Protein AF-A0A4U9CYV0-F1 (afdb_monomer_lite)

Structure (mmCIF, N/CA/C/O backbone):
data_AF-A0A4U9CYV0-F1
#
_entry.id   AF-A0A4U9CYV0-F1
#
loop_
_atom_site.group_PDB
_atom_site.id
_atom_site.type_symbol
_atom_site.label_atom_id
_atom_site.label_alt_id
_atom_site.label_comp_id
_atom_site.label_asym_id
_atom_site.label_entity_id
_atom_site.label_seq_id
_atom_site.pdbx_PDB_ins_code
_atom_site.Cartn_x
_atom_site.Cartn_y
_atom_site.Cartn_z
_atom_site.occupancy
_atom_site.B_iso_or_equiv
_atom_site.auth_seq_id
_atom_site.auth_comp_id
_atom_site.auth_asym_id
_atom_site.auth_atom_id
_atom_site.pdbx_PDB_model_num
ATOM 1 N N . MET A 1 1 ? 8.014 13.567 11.553 1.00 45.59 1 MET A N 1
ATOM 2 C CA . MET A 1 1 ? 6.866 14.375 11.084 1.00 45.59 1 MET A CA 1
ATOM 3 C C . MET A 1 1 ? 5.605 13.637 11.509 1.00 45.59 1 MET A C 1
ATOM 5 O O . MET A 1 1 ? 5.647 12.417 11.526 1.00 45.59 1 MET A O 1
ATOM 9 N N . SER A 1 2 ? 4.546 14.307 11.972 1.00 64.19 2 SER A N 1
ATOM 10 C CA . SER A 1 2 ? 3.292 13.602 12.288 1.00 64.19 2 SER A CA 1
ATOM 11 C C . SER A 1 2 ? 2.520 13.363 10.999 1.00 64.19 2 SER A C 1
ATOM 13 O O . SER A 1 2 ? 2.048 14.327 10.397 1.00 64.19 2 SER A O 1
ATOM 15 N N . GLU A 1 3 ? 2.403 12.108 10.597 1.00 81.81 3 GLU A N 1
ATOM 16 C CA . GLU A 1 3 ? 1.589 11.698 9.460 1.00 81.81 3 GLU A CA 1
ATOM 17 C C . GLU A 1 3 ? 0.106 12.012 9.718 1.00 81.81 3 GLU A C 1
ATOM 19 O O . GLU A 1 3 ? -0.391 11.886 10.849 1.00 81.81 3 GLU A O 1
ATOM 24 N N . THR A 1 4 ? -0.584 12.512 8.691 1.00 88.69 4 THR A N 1
ATOM 25 C CA . THR A 1 4 ? -1.982 12.952 8.779 1.00 88.69 4 THR A CA 1
ATOM 26 C C . THR A 1 4 ? -2.804 12.361 7.652 1.00 88.69 4 THR A C 1
ATOM 28 O O . THR A 1 4 ? -2.413 12.472 6.496 1.00 88.69 4 THR A O 1
ATOM 31 N N . PHE A 1 5 ? -3.987 11.860 7.988 1.00 89.38 5 PHE A N 1
ATOM 32 C CA . PHE A 1 5 ? -4.912 11.203 7.073 1.00 89.38 5 PHE A CA 1
ATOM 33 C C . PHE A 1 5 ? -6.190 12.018 6.906 1.00 89.38 5 PHE A C 1
ATOM 35 O O . PHE A 1 5 ? -6.575 12.786 7.791 1.00 89.38 5 PHE A O 1
ATOM 42 N N . MET A 1 6 ? -6.868 11.851 5.774 1.00 87.88 6 MET A N 1
ATOM 43 C CA . MET A 1 6 ? -8.156 12.487 5.514 1.00 87.88 6 MET A CA 1
ATOM 44 C C . MET A 1 6 ? -9.298 11.551 5.914 1.00 87.88 6 MET A C 1
ATOM 46 O O . MET A 1 6 ? -9.446 10.476 5.350 1.00 87.88 6 MET A O 1
ATOM 50 N N . ILE A 1 7 ? -10.136 11.981 6.857 1.00 88.25 7 ILE A N 1
ATOM 51 C CA . ILE A 1 7 ? -11.351 11.269 7.273 1.00 88.25 7 ILE A CA 1
ATOM 52 C C . ILE A 1 7 ? -12.521 12.238 7.153 1.00 88.25 7 ILE A C 1
ATOM 54 O O . ILE A 1 7 ? -12.532 13.272 7.823 1.00 88.25 7 ILE A O 1
ATOM 58 N N . ASN A 1 8 ? -13.521 11.933 6.321 1.00 84.88 8 ASN A N 1
ATOM 59 C CA . ASN A 1 8 ? -14.695 12.797 6.125 1.00 84.88 8 ASN A CA 1
ATOM 60 C C . ASN A 1 8 ? -14.324 14.271 5.832 1.00 84.88 8 ASN A C 1
ATOM 62 O O . ASN A 1 8 ? -14.893 15.190 6.426 1.00 84.88 8 ASN A O 1
ATOM 66 N N . HIS A 1 9 ? -13.347 14.502 4.945 1.00 84.69 9 HIS A N 1
ATOM 67 C CA . HIS A 1 9 ? -12.801 15.828 4.592 1.00 84.69 9 HIS A CA 1
ATOM 68 C C . HIS A 1 9 ? -12.082 16.575 5.733 1.00 84.69 9 HIS A C 1
ATOM 70 O O . HIS A 1 9 ? -11.860 17.784 5.647 1.00 84.69 9 HIS A O 1
ATOM 76 N N . LYS A 1 10 ? -11.706 15.881 6.813 1.00 87.88 10 LYS A N 1
ATOM 77 C CA . LYS A 1 10 ? -10.935 16.444 7.928 1.00 87.88 10 LYS A CA 1
ATOM 78 C C . LYS A 1 10 ? -9.580 15.760 8.035 1.00 87.88 10 LYS A C 1
ATOM 80 O O . LYS A 1 10 ? -9.500 14.538 7.983 1.00 87.88 10 LYS A O 1
ATOM 85 N N . LYS A 1 11 ? -8.529 16.555 8.249 1.00 90.62 11 LYS A N 1
ATOM 86 C CA . LYS A 1 11 ? -7.190 16.042 8.555 1.00 90.62 11 LYS A CA 1
ATOM 87 C C . LYS A 1 11 ? -7.154 15.520 9.987 1.00 90.62 11 LYS A C 1
ATOM 89 O O . LYS A 1 11 ? -7.453 16.260 10.923 1.00 90.62 11 LYS A O 1
ATOM 94 N N . VAL A 1 12 ? -6.762 14.265 10.145 1.00 89.56 12 VAL A N 1
ATOM 95 C CA . VAL A 1 12 ? -6.634 13.575 11.426 1.00 89.56 12 VAL A CA 1
ATOM 96 C C . VAL A 1 12 ? -5.205 13.043 11.546 1.00 89.56 12 VAL A C 1
ATOM 98 O O . VAL A 1 12 ? -4.744 12.349 10.646 1.00 89.56 12 VAL A O 1
ATOM 101 N N . PRO A 1 13 ? -4.469 13.358 12.623 1.00 91.75 13 PRO A N 1
ATOM 102 C CA . PRO A 1 13 ? -3.135 12.803 12.830 1.00 91.75 13 PRO A CA 1
ATOM 103 C C . PRO A 1 13 ? -3.209 11.312 13.184 1.00 91.75 13 PRO A C 1
ATOM 105 O O . PRO A 1 13 ? -4.143 10.896 13.874 1.00 91.75 13 PRO A O 1
ATOM 108 N N . LEU A 1 14 ? -2.185 10.535 12.809 1.00 90.00 14 LEU A N 1
ATOM 109 C CA . LEU A 1 14 ? -2.087 9.090 13.089 1.00 90.00 14 LEU A CA 1
ATOM 110 C C . LEU A 1 14 ? -2.413 8.741 14.553 1.00 90.00 14 LEU A C 1
ATOM 112 O O . LEU A 1 14 ? -3.217 7.863 14.846 1.00 90.00 14 LEU A O 1
ATOM 116 N N . LYS A 1 15 ? -1.876 9.522 15.498 1.00 89.62 15 LYS A N 1
ATOM 117 C CA . LYS A 1 15 ? -2.083 9.332 16.947 1.00 89.62 15 LYS A CA 1
ATOM 118 C C . LYS A 1 15 ? -3.543 9.442 17.398 1.00 89.62 15 LYS A C 1
ATOM 120 O O . LYS A 1 15 ? -3.906 8.922 18.453 1.00 89.62 15 LYS A O 1
ATOM 125 N N . SER A 1 16 ? -4.369 10.159 16.640 1.00 91.69 16 SER A N 1
ATOM 126 C CA . SER A 1 16 ? -5.795 10.336 16.922 1.00 91.69 16 SER A CA 1
ATOM 127 C C . SER A 1 16 ? -6.672 9.327 16.183 1.00 91.69 16 SER A C 1
ATOM 129 O O . SER A 1 16 ? -7.882 9.302 16.416 1.00 91.69 16 SER A O 1
ATOM 131 N N . LEU A 1 17 ? -6.091 8.481 15.326 1.00 89.94 17 LEU A N 1
ATOM 132 C CA . LEU A 1 17 ? -6.822 7.477 14.560 1.00 89.94 17 LEU A CA 1
ATOM 133 C C . LEU A 1 17 ? -7.555 6.490 15.481 1.00 89.94 17 LEU A C 1
ATOM 135 O O . LEU A 1 17 ? -8.722 6.194 15.231 1.00 89.94 17 LEU A O 1
ATOM 139 N N . GLN A 1 18 ? -6.951 6.125 16.620 1.00 91.12 18 GLN A N 1
ATOM 140 C CA . GLN A 1 18 ? -7.551 5.264 17.653 1.00 91.12 18 GLN A CA 1
ATOM 141 C C . GLN A 1 18 ? -8.935 5.719 18.154 1.00 91.12 18 GLN A C 1
ATOM 143 O O . GLN A 1 18 ? -9.726 4.895 18.608 1.00 91.12 18 GLN A O 1
ATOM 148 N N . TYR A 1 19 ? -9.240 7.022 18.083 1.00 91.94 19 TYR A N 1
ATOM 149 C CA . TYR A 1 19 ? -10.506 7.595 18.557 1.00 91.94 19 TYR A CA 1
ATOM 150 C C . TYR A 1 19 ? -11.593 7.657 17.473 1.00 91.94 19 TYR A C 1
ATOM 152 O O . TYR A 1 19 ? -12.698 8.132 17.736 1.00 91.94 19 TYR A O 1
ATOM 160 N N . ASN A 1 20 ? -11.295 7.211 16.251 1.00 92.94 20 ASN A N 1
ATOM 161 C CA . ASN A 1 20 ? -12.258 7.159 15.153 1.00 92.94 20 ASN A CA 1
ATOM 162 C C . ASN A 1 20 ? -13.037 5.839 15.146 1.00 92.94 20 ASN A C 1
ATOM 164 O O . ASN A 1 20 ? -12.671 4.874 15.817 1.00 92.94 20 ASN A O 1
ATOM 168 N N . SER A 1 21 ? -14.121 5.782 14.368 1.00 95.12 21 SER A N 1
ATOM 169 C CA . SER A 1 21 ? -14.866 4.537 14.162 1.00 95.12 21 SER A CA 1
ATOM 170 C C . SER A 1 21 ? -13.982 3.477 13.499 1.00 95.12 21 SER A C 1
ATOM 172 O O . SER A 1 21 ? -13.093 3.806 12.716 1.00 95.12 21 SER A O 1
ATOM 174 N N . LYS A 1 22 ? -14.264 2.196 13.765 1.00 95.69 22 LYS A N 1
ATOM 175 C CA . LYS A 1 22 ? -13.581 1.070 13.109 1.00 95.69 22 LYS A CA 1
ATOM 176 C C . LYS A 1 22 ? -13.578 1.219 11.582 1.00 95.69 22 LYS A C 1
ATOM 178 O O . LYS A 1 22 ? -12.534 1.067 10.968 1.00 95.69 22 LYS A O 1
ATOM 183 N N . ALA A 1 23 ? -14.725 1.573 10.998 1.00 95.50 23 ALA A N 1
ATOM 184 C CA . ALA A 1 23 ? -14.861 1.772 9.556 1.00 95.50 23 ALA A CA 1
ATOM 185 C C . ALA A 1 23 ? -13.882 2.829 9.021 1.00 95.50 23 ALA A C 1
ATOM 187 O O . ALA A 1 23 ? -13.165 2.557 8.068 1.00 95.50 23 ALA A O 1
ATOM 188 N N . ASN A 1 24 ? -13.774 3.983 9.690 1.00 94.88 24 ASN A N 1
ATOM 189 C CA . ASN A 1 24 ? -12.829 5.024 9.284 1.00 94.88 24 ASN A CA 1
ATOM 190 C C . ASN A 1 24 ? -11.370 4.565 9.440 1.00 94.88 24 ASN A C 1
ATOM 192 O O . ASN A 1 24 ? -10.527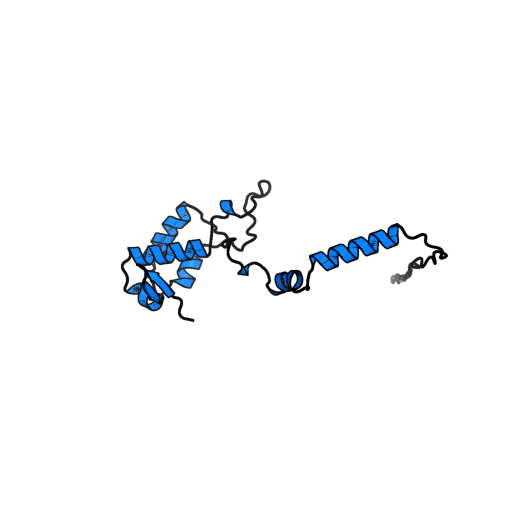 4.947 8.641 1.00 94.88 24 ASN A O 1
ATOM 196 N N . GLN A 1 25 ? -11.055 3.779 10.477 1.00 95.31 25 GLN A N 1
ATOM 197 C CA . GLN A 1 25 ? -9.700 3.247 10.670 1.00 95.31 25 GLN A CA 1
ATOM 198 C C . GLN A 1 25 ? -9.325 2.279 9.539 1.00 95.31 25 GLN A C 1
ATOM 200 O O . GLN A 1 25 ? -8.252 2.417 8.962 1.00 95.31 25 GLN A O 1
ATOM 205 N N . LEU A 1 26 ? -10.224 1.353 9.188 1.00 96.75 26 LEU A N 1
ATOM 206 C CA . LEU A 1 26 ? -10.028 0.412 8.080 1.00 96.75 26 LEU A CA 1
ATOM 207 C C . LEU A 1 26 ? -9.889 1.130 6.735 1.00 96.75 26 LEU A C 1
ATOM 209 O O . LEU A 1 26 ? -8.988 0.812 5.968 1.00 96.75 26 LEU A O 1
ATOM 213 N N . GLU A 1 27 ? -10.750 2.112 6.462 1.00 95.69 27 GLU A N 1
ATOM 214 C CA . GLU A 1 27 ? -10.704 2.897 5.226 1.00 95.69 27 GLU A CA 1
ATOM 215 C C . GLU A 1 27 ? -9.387 3.671 5.096 1.00 95.69 27 GLU A C 1
ATOM 217 O O . GLU A 1 27 ? -8.762 3.649 4.041 1.00 95.69 27 GLU A O 1
ATOM 222 N N . VAL A 1 28 ? -8.923 4.302 6.179 1.00 95.50 28 VAL A N 1
ATOM 223 C CA . VAL A 1 28 ? -7.641 5.020 6.190 1.00 95.50 28 VAL A CA 1
ATOM 224 C C . VAL A 1 28 ? -6.472 4.084 5.911 1.00 95.50 28 VAL A C 1
ATOM 226 O O . VAL A 1 28 ? -5.658 4.392 5.045 1.00 95.50 28 VAL A O 1
ATOM 229 N N . MET A 1 29 ? -6.394 2.954 6.619 1.00 96.62 29 MET A N 1
ATOM 230 C CA . MET A 1 29 ? -5.316 1.982 6.422 1.00 96.62 29 MET A CA 1
ATOM 231 C C . MET A 1 29 ? -5.326 1.419 4.998 1.00 96.62 29 MET A C 1
ATOM 233 O O . MET A 1 29 ? -4.275 1.311 4.377 1.00 96.62 29 MET A O 1
ATOM 237 N N . ARG A 1 30 ? -6.512 1.122 4.452 1.00 96.94 30 ARG A N 1
ATOM 238 C CA . ARG A 1 30 ? -6.667 0.615 3.084 1.00 96.94 30 ARG A CA 1
ATOM 239 C C . ARG A 1 30 ? -6.232 1.632 2.036 1.00 96.94 30 ARG A C 1
ATOM 241 O O . ARG A 1 30 ? -5.493 1.282 1.124 1.00 96.94 30 ARG A O 1
ATOM 248 N N . ASN A 1 31 ? -6.695 2.874 2.157 1.00 95.25 31 ASN A N 1
ATOM 249 C CA . ASN A 1 31 ? -6.352 3.926 1.203 1.00 95.25 31 ASN A CA 1
ATOM 250 C C . ASN A 1 31 ? -4.849 4.195 1.221 1.00 95.25 31 ASN A C 1
ATOM 252 O O . ASN A 1 31 ? -4.232 4.230 0.165 1.00 95.25 31 ASN A O 1
ATOM 256 N N . TRP A 1 32 ? -4.260 4.292 2.416 1.00 95.44 32 TRP A N 1
ATOM 257 C CA . TRP A 1 32 ? -2.813 4.410 2.557 1.00 95.44 32 TRP A CA 1
ATOM 258 C C . TRP A 1 32 ? -2.093 3.225 1.904 1.00 95.44 32 TRP A C 1
ATOM 260 O O . TRP A 1 32 ? -1.151 3.435 1.150 1.00 95.44 32 TRP A O 1
ATOM 270 N N . PHE A 1 33 ? -2.561 1.992 2.118 1.00 96.31 33 PHE A N 1
ATOM 271 C CA . PHE A 1 33 ? -1.925 0.812 1.536 1.00 96.31 33 PHE A CA 1
ATOM 272 C C . PHE A 1 33 ? -1.933 0.861 0.003 1.00 96.31 33 PHE A C 1
ATOM 274 O O . PHE A 1 33 ? -0.885 0.697 -0.607 1.00 96.31 33 PHE A O 1
ATOM 281 N N . TYR A 1 34 ? -3.064 1.181 -0.632 1.00 95.19 34 TYR A N 1
ATOM 282 C CA . TYR A 1 34 ? -3.131 1.286 -2.097 1.00 95.19 34 TYR A CA 1
ATOM 283 C C . TYR A 1 34 ? -2.407 2.510 -2.679 1.00 95.19 34 TYR A C 1
ATOM 285 O O . TYR A 1 34 ? -2.041 2.510 -3.854 1.00 95.19 34 TYR A O 1
ATOM 293 N N . GLU A 1 35 ? -2.177 3.560 -1.888 1.00 93.62 35 GLU A N 1
ATOM 294 C CA . GLU A 1 35 ? -1.303 4.670 -2.289 1.00 93.62 35 GLU A CA 1
ATOM 295 C C . GLU A 1 35 ? 0.171 4.235 -2.369 1.00 93.62 35 GLU A C 1
ATOM 297 O O . GLU A 1 35 ? 0.914 4.763 -3.195 1.00 93.62 35 GLU A O 1
ATOM 302 N N . HIS A 1 36 ? 0.586 3.256 -1.557 1.00 93.81 36 HIS A N 1
ATOM 303 C CA . HIS A 1 36 ? 1.985 2.821 -1.441 1.00 93.81 36 HIS A CA 1
ATOM 304 C C . HIS A 1 36 ? 2.291 1.511 -2.167 1.00 93.81 36 HIS A C 1
ATOM 306 O O . HIS A 1 36 ? 3.423 1.323 -2.614 1.00 93.81 36 HIS A O 1
ATOM 312 N N . TYR A 1 37 ? 1.300 0.638 -2.338 1.00 95.62 37 TYR A N 1
ATOM 313 C CA . TYR A 1 37 ? 1.454 -0.691 -2.921 1.00 95.62 37 TYR A CA 1
ATOM 314 C C . TYR A 1 37 ? 0.365 -0.981 -3.954 1.00 95.62 37 TYR A C 1
ATOM 316 O O . TYR A 1 37 ? -0.750 -0.462 -3.888 1.00 95.62 37 TYR A O 1
ATOM 324 N N . GLU A 1 38 ? 0.677 -1.851 -4.907 1.00 96.00 38 GLU A N 1
ATOM 325 C CA . GLU A 1 38 ? -0.270 -2.353 -5.897 1.00 96.00 38 GLU A CA 1
ATOM 326 C C . GLU A 1 38 ? -0.048 -3.842 -6.184 1.00 96.00 38 GLU A C 1
ATOM 328 O O . GLU A 1 38 ? 1.018 -4.400 -5.906 1.00 96.00 38 GLU A O 1
ATOM 333 N N . ASP A 1 39 ? -1.074 -4.502 -6.726 1.00 95.94 39 ASP A N 1
ATOM 334 C CA . ASP A 1 39 ? -0.944 -5.889 -7.174 1.00 95.94 39 ASP A CA 1
ATOM 335 C C . ASP A 1 39 ? 0.107 -5.952 -8.301 1.00 95.94 39 ASP A C 1
ATOM 337 O O . ASP A 1 39 ? -0.030 -5.222 -9.296 1.00 95.94 39 ASP A O 1
ATOM 341 N N . PRO A 1 40 ? 1.144 -6.807 -8.186 1.00 95.25 40 PRO A N 1
ATOM 342 C CA . PRO A 1 40 ? 2.186 -6.928 -9.198 1.00 95.25 40 PRO A CA 1
ATOM 343 C C . PRO A 1 40 ? 1.641 -7.253 -10.596 1.00 95.25 40 PRO A C 1
ATOM 345 O O . PRO A 1 40 ? 2.289 -6.907 -11.580 1.00 95.25 40 PRO A O 1
ATOM 348 N N . VAL A 1 41 ? 0.445 -7.837 -10.735 1.00 94.44 41 VAL A N 1
ATOM 349 C CA . VAL A 1 41 ? -0.179 -8.065 -12.051 1.00 94.44 41 VAL A CA 1
ATOM 350 C C . VAL A 1 41 ? -0.401 -6.774 -12.849 1.00 94.44 41 VAL A C 1
ATOM 352 O O . VAL A 1 41 ? -0.431 -6.814 -14.080 1.00 94.44 41 VAL A O 1
ATOM 355 N N . ASN A 1 42 ? -0.551 -5.631 -12.173 1.00 92.88 42 ASN A N 1
ATOM 356 C CA . ASN A 1 42 ? -0.874 -4.358 -12.815 1.00 92.88 42 ASN A CA 1
ATOM 357 C C . ASN A 1 42 ? 0.348 -3.677 -13.437 1.00 92.88 42 ASN A C 1
ATOM 359 O O . ASN A 1 42 ? 0.211 -3.001 -14.458 1.00 92.88 42 ASN A O 1
ATOM 363 N N . ALA A 1 43 ? 1.528 -3.851 -12.837 1.00 91.00 43 ALA A N 1
ATOM 364 C CA . ALA A 1 43 ? 2.710 -3.062 -13.183 1.00 91.00 43 ALA A CA 1
ATOM 365 C C . ALA A 1 43 ? 4.002 -3.886 -13.334 1.00 91.00 43 ALA A C 1
ATOM 367 O O . ALA A 1 43 ? 4.944 -3.438 -13.990 1.00 91.00 43 ALA A O 1
ATOM 368 N N . CYS A 1 44 ? 4.072 -5.101 -12.782 1.00 91.88 44 CYS A N 1
ATOM 369 C CA . CYS A 1 44 ? 5.273 -5.930 -12.829 1.00 91.88 44 CYS A CA 1
ATOM 370 C C . CYS A 1 44 ? 5.271 -6.901 -14.024 1.00 91.88 44 CYS A C 1
ATOM 372 O O . CYS A 1 44 ? 4.291 -7.610 -14.267 1.00 91.88 44 CYS A O 1
ATOM 374 N N . PRO A 1 45 ? 6.394 -7.031 -14.756 1.00 92.75 45 PRO A N 1
ATOM 375 C CA . PRO A 1 45 ? 6.544 -8.062 -15.779 1.00 92.75 45 PRO A CA 1
ATOM 376 C C . PRO A 1 45 ? 6.481 -9.476 -15.184 1.00 92.75 45 PRO A C 1
ATOM 378 O O . PRO A 1 45 ? 7.163 -9.767 -14.201 1.00 92.75 45 PRO A O 1
ATOM 381 N N . TYR A 1 46 ? 5.728 -10.378 -15.820 1.00 93.06 46 TYR A N 1
ATOM 382 C CA . TYR A 1 46 ? 5.654 -11.789 -15.429 1.00 93.06 46 TYR A CA 1
ATOM 383 C C . TYR A 1 46 ? 6.610 -12.662 -16.256 1.00 93.06 46 TYR A C 1
ATOM 385 O O . TYR A 1 46 ? 6.568 -12.659 -17.490 1.00 93.06 46 TYR A O 1
ATOM 393 N N . ASN A 1 47 ? 7.448 -13.458 -15.588 1.00 91.25 47 ASN A N 1
ATOM 394 C CA . ASN A 1 47 ? 8.333 -14.430 -16.227 1.00 91.25 47 ASN A CA 1
ATOM 395 C C . ASN A 1 47 ? 7.698 -15.826 -16.196 1.00 91.25 47 ASN A C 1
ATOM 397 O O . ASN A 1 47 ? 7.727 -16.520 -15.183 1.00 91.25 47 ASN A O 1
ATOM 401 N N . SER A 1 48 ? 7.183 -16.276 -17.340 1.00 89.75 48 SER A N 1
ATOM 402 C CA . SER A 1 48 ? 6.526 -17.584 -17.463 1.00 89.75 48 SER A CA 1
ATOM 403 C C . SER A 1 48 ? 7.471 -18.787 -17.412 1.00 89.75 48 SER A C 1
ATOM 405 O O . SER A 1 48 ? 7.007 -19.904 -17.198 1.00 89.75 48 SER A O 1
ATOM 407 N N . ARG A 1 49 ? 8.782 -18.596 -17.619 1.00 88.31 49 ARG A N 1
ATOM 408 C CA . ARG A 1 49 ? 9.766 -19.691 -17.599 1.00 88.31 49 ARG A CA 1
ATOM 409 C C . ARG A 1 49 ? 10.134 -20.096 -16.176 1.00 88.31 49 ARG A C 1
ATOM 411 O O . ARG A 1 49 ? 10.305 -21.279 -15.911 1.00 88.31 49 ARG A O 1
ATOM 418 N N . GLU A 1 50 ? 10.315 -19.109 -15.308 1.00 85.88 50 GLU A N 1
ATOM 419 C CA . GLU A 1 50 ? 10.706 -19.307 -13.907 1.00 85.88 50 GLU A CA 1
ATOM 420 C C . GLU A 1 50 ? 9.486 -19.314 -12.977 1.00 85.88 50 GLU A C 1
ATOM 422 O O . GLU A 1 50 ? 9.502 -19.988 -11.954 1.00 85.88 50 GLU A O 1
ATOM 427 N N . GLY A 1 51 ? 8.402 -18.651 -13.399 1.00 86.31 51 GLY A N 1
ATOM 428 C CA . GLY A 1 51 ? 7.175 -18.478 -12.633 1.00 86.31 51 GLY A CA 1
ATOM 429 C C . GLY A 1 51 ? 7.344 -17.379 -11.589 1.00 86.31 51 GLY A C 1
ATOM 430 O O . GLY A 1 51 ? 7.954 -17.604 -10.553 1.00 86.31 51 GLY A O 1
ATOM 431 N N . GLY A 1 52 ? 6.797 -16.190 -11.855 1.00 90.69 52 GLY A N 1
ATOM 432 C CA . GLY A 1 52 ? 6.799 -15.085 -10.892 1.00 90.69 52 GLY A CA 1
ATOM 433 C C . GLY A 1 52 ? 6.833 -13.703 -11.536 1.00 90.69 52 GLY A C 1
ATOM 434 O O . GLY A 1 52 ? 7.043 -13.566 -12.747 1.00 90.69 52 GLY A O 1
ATOM 435 N N . TYR A 1 53 ? 6.629 -12.681 -10.708 1.00 94.06 53 TYR A N 1
ATOM 436 C CA . TYR A 1 53 ? 6.723 -11.276 -11.094 1.00 94.06 53 TYR A CA 1
ATOM 437 C C . TYR A 1 53 ? 8.116 -10.708 -10.816 1.00 94.06 53 TYR A C 1
ATOM 439 O O . TYR A 1 53 ? 8.776 -11.070 -9.844 1.00 94.06 53 TYR A O 1
ATOM 447 N N . ALA A 1 54 ? 8.560 -9.790 -11.672 1.00 92.75 54 ALA A N 1
ATOM 448 C CA . ALA A 1 54 ? 9.739 -8.972 -11.425 1.00 92.75 54 ALA A CA 1
ATOM 449 C C . ALA A 1 54 ? 9.327 -7.668 -10.721 1.00 92.75 54 ALA A C 1
ATOM 451 O O . ALA A 1 54 ? 8.759 -6.776 -11.351 1.00 92.75 54 ALA A O 1
ATOM 452 N N . TYR A 1 55 ? 9.642 -7.556 -9.431 1.00 91.81 55 TYR A N 1
ATOM 453 C CA . TYR A 1 55 ? 9.297 -6.425 -8.558 1.00 91.81 55 TYR A CA 1
ATOM 454 C C . TYR A 1 55 ? 10.162 -5.179 -8.825 1.00 91.81 55 TYR A C 1
ATOM 456 O O . TYR A 1 55 ? 10.982 -4.771 -8.006 1.00 91.81 55 TY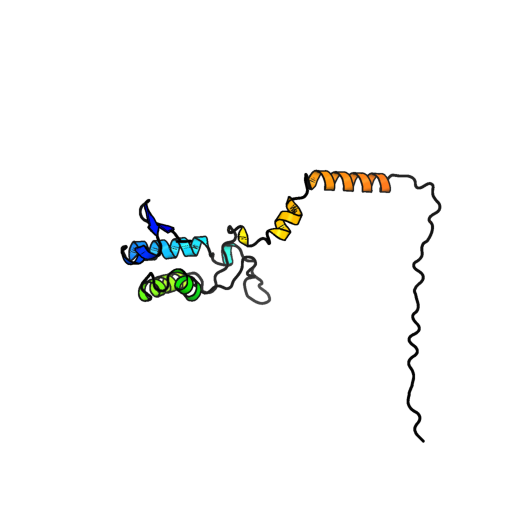R A O 1
ATOM 464 N N . ILE A 1 56 ? 9.998 -4.571 -10.001 1.00 89.88 56 ILE A N 1
ATOM 465 C CA . ILE A 1 56 ? 10.794 -3.412 -10.448 1.00 89.88 56 ILE A CA 1
ATOM 466 C C . ILE A 1 56 ? 10.510 -2.116 -9.666 1.00 89.88 56 ILE A C 1
ATOM 468 O O . ILE A 1 56 ? 11.320 -1.197 -9.725 1.00 89.88 56 ILE A O 1
ATOM 472 N N . TYR A 1 57 ? 9.402 -2.061 -8.921 1.00 90.50 57 TYR A N 1
ATOM 473 C CA . TYR A 1 57 ? 9.008 -0.936 -8.060 1.00 90.50 57 TYR A CA 1
ATOM 474 C C . TYR A 1 57 ? 9.226 -1.230 -6.565 1.00 90.50 57 TYR A C 1
ATOM 476 O O . TYR A 1 57 ? 8.699 -0.531 -5.706 1.00 90.50 57 TYR A O 1
ATOM 484 N N . GLY A 1 58 ? 9.987 -2.283 -6.248 1.00 89.38 58 GLY A N 1
ATOM 485 C CA . GLY A 1 58 ? 10.155 -2.795 -4.890 1.00 89.38 58 GLY A CA 1
ATOM 486 C C . GLY A 1 58 ? 9.180 -3.925 -4.552 1.00 89.38 58 GLY A C 1
ATOM 487 O O . GLY A 1 58 ? 8.153 -4.116 -5.219 1.00 89.38 58 GLY A O 1
ATOM 488 N N . GLY A 1 59 ? 9.538 -4.677 -3.511 1.00 89.88 59 GLY A N 1
ATOM 489 C CA . GLY A 1 59 ? 8.833 -5.866 -3.033 1.00 89.88 59 GLY A CA 1
ATOM 490 C C . GLY A 1 59 ? 9.639 -7.161 -3.228 1.00 89.88 59 GLY A C 1
ATOM 491 O O . GLY A 1 59 ? 10.827 -7.102 -3.565 1.00 89.88 59 GLY A O 1
ATOM 492 N N . PRO A 1 60 ? 9.013 -8.334 -3.028 1.00 94.69 60 PRO A N 1
ATOM 493 C CA . PRO A 1 60 ? 7.625 -8.508 -2.590 1.00 94.69 60 PRO A CA 1
ATOM 494 C C . PRO A 1 60 ? 7.404 -7.989 -1.162 1.00 94.69 60 PRO A C 1
ATOM 496 O O . PRO A 1 60 ? 8.241 -8.209 -0.291 1.00 94.69 60 PRO A O 1
ATOM 499 N N . TYR A 1 61 ? 6.289 -7.295 -0.939 1.00 96.19 61 TYR A N 1
ATOM 500 C CA . TYR A 1 61 ? 5.876 -6.793 0.374 1.00 96.19 61 TYR A CA 1
ATOM 501 C C . TYR A 1 61 ? 4.733 -7.632 0.950 1.00 96.19 61 TYR A C 1
ATOM 503 O O . TYR A 1 61 ? 3.820 -8.032 0.221 1.00 96.19 61 TYR A O 1
ATOM 511 N N . ASP A 1 62 ? 4.771 -7.852 2.265 1.00 96.69 62 ASP A N 1
ATOM 512 C CA . ASP A 1 62 ? 3.698 -8.492 3.024 1.00 96.69 62 ASP A CA 1
ATOM 513 C C . ASP A 1 62 ? 2.779 -7.428 3.646 1.00 96.69 62 ASP A C 1
ATOM 515 O O . ASP A 1 62 ? 3.230 -6.493 4.309 1.00 96.69 62 ASP A O 1
ATOM 519 N N . ALA A 1 63 ? 1.468 -7.564 3.434 1.00 97.12 63 ALA A N 1
ATOM 520 C CA . ALA A 1 63 ? 0.504 -6.571 3.898 1.00 97.12 63 ALA A CA 1
ATOM 521 C C . ALA A 1 63 ? 0.438 -6.443 5.433 1.00 97.12 63 ALA A C 1
ATOM 523 O O . ALA A 1 63 ? 0.176 -5.347 5.927 1.00 97.12 63 ALA A O 1
ATOM 524 N N . ASP A 1 64 ? 0.658 -7.525 6.191 1.00 97.12 64 ASP A N 1
ATOM 525 C CA . ASP A 1 64 ? 0.698 -7.473 7.658 1.00 97.12 64 ASP A CA 1
ATOM 526 C C . ASP A 1 64 ? 1.943 -6.717 8.112 1.00 97.12 64 ASP A C 1
ATOM 528 O O . ASP A 1 64 ? 1.826 -5.774 8.889 1.00 97.12 64 ASP A O 1
ATOM 532 N N . GLU A 1 65 ? 3.120 -7.049 7.577 1.00 96.88 65 GLU A N 1
ATOM 533 C CA . GLU A 1 65 ? 4.366 -6.368 7.952 1.00 96.88 65 GLU A CA 1
ATOM 534 C C . GLU A 1 65 ? 4.280 -4.850 7.728 1.00 96.88 65 GLU A C 1
ATOM 536 O O . GLU A 1 65 ? 4.547 -4.070 8.650 1.00 96.88 65 GLU A O 1
ATOM 541 N N . GLU A 1 66 ? 3.820 -4.421 6.550 1.00 96.69 66 GLU A N 1
ATOM 542 C CA . GLU A 1 66 ? 3.732 -3.000 6.199 1.00 96.69 66 GLU A CA 1
ATOM 543 C C . GLU A 1 66 ? 2.663 -2.257 7.021 1.00 96.69 66 GLU A C 1
ATOM 545 O O . GLU A 1 66 ? 2.900 -1.144 7.508 1.00 96.69 66 GLU A O 1
ATOM 550 N N . LEU A 1 67 ? 1.489 -2.864 7.242 1.00 97.12 67 LEU A N 1
ATOM 551 C CA . LEU A 1 67 ? 0.431 -2.243 8.045 1.00 97.12 67 LEU A CA 1
ATOM 552 C C . LEU A 1 67 ? 0.790 -2.191 9.535 1.00 97.12 67 LEU A C 1
ATOM 554 O O . LEU A 1 67 ? 0.515 -1.184 10.190 1.00 97.12 67 LEU A O 1
ATOM 558 N N . GLN A 1 68 ? 1.428 -3.227 10.082 1.00 96.94 68 GLN A N 1
ATOM 559 C CA . GLN A 1 68 ? 1.895 -3.228 11.472 1.00 96.94 68 GLN A CA 1
ATOM 560 C C . GLN A 1 68 ? 3.001 -2.197 11.687 1.00 96.94 68 GLN A C 1
ATOM 562 O O . GLN A 1 68 ? 2.988 -1.495 12.698 1.00 96.94 68 GLN A O 1
ATOM 567 N N . ALA A 1 69 ? 3.931 -2.054 10.738 1.00 95.50 69 ALA A N 1
ATOM 568 C CA . ALA A 1 69 ? 5.005 -1.071 10.835 1.00 95.50 69 ALA A CA 1
ATOM 569 C C . ALA A 1 69 ? 4.475 0.374 10.900 1.00 95.50 69 ALA A C 1
ATOM 571 O O . ALA A 1 69 ? 5.007 1.191 11.655 1.00 95.50 69 ALA A O 1
ATOM 572 N N . ASN A 1 70 ? 3.407 0.681 10.155 1.00 94.50 70 ASN A N 1
ATOM 573 C CA . ASN A 1 70 ? 2.880 2.043 10.036 1.00 94.50 70 ASN A CA 1
ATOM 574 C C . ASN A 1 70 ? 1.743 2.358 11.026 1.00 94.50 70 ASN A C 1
ATOM 576 O O . ASN A 1 70 ? 1.661 3.470 11.551 1.00 94.50 70 ASN A O 1
ATOM 580 N N . PHE A 1 71 ? 0.880 1.387 11.335 1.00 95.75 71 PHE A N 1
ATOM 581 C CA . PHE A 1 71 ? -0.306 1.589 12.180 1.00 95.75 71 PHE A CA 1
ATOM 582 C C . PHE A 1 71 ? -0.249 0.864 13.526 1.00 95.75 71 PHE A C 1
ATOM 584 O O . PHE A 1 71 ? -1.078 1.143 14.404 1.00 95.75 71 PHE A O 1
ATOM 591 N N . GLY A 1 72 ? 0.729 -0.022 13.722 1.00 94.50 72 GLY A N 1
ATOM 592 C CA . GLY A 1 72 ? 0.939 -0.740 14.973 1.00 94.50 72 GLY A CA 1
ATOM 593 C C . GLY A 1 72 ? 1.059 0.216 16.160 1.00 94.50 72 GLY A C 1
ATOM 594 O O . GLY A 1 72 ? 1.745 1.238 16.120 1.00 94.50 72 GLY A O 1
ATOM 595 N N . GLY A 1 73 ? 0.327 -0.083 17.233 1.00 93.12 73 GLY A N 1
ATOM 596 C CA . GLY A 1 73 ? 0.263 0.765 18.427 1.00 93.12 73 GLY A CA 1
ATOM 597 C C . GLY A 1 73 ? -0.643 2.002 18.312 1.00 93.12 73 GLY A C 1
ATOM 598 O O . GLY A 1 73 ? -0.906 2.644 19.331 1.00 93.12 73 GLY A O 1
ATOM 599 N N . PHE A 1 74 ? -1.168 2.323 17.124 1.00 93.31 74 PHE A N 1
ATOM 600 C CA . PHE A 1 74 ? -2.180 3.372 16.920 1.00 93.31 74 PHE A CA 1
ATOM 601 C C . PHE A 1 74 ? -3.562 2.808 16.596 1.00 93.31 74 PHE A C 1
ATOM 603 O O . PHE A 1 74 ? -4.575 3.438 16.900 1.00 93.31 74 PHE A O 1
ATOM 610 N N . VAL A 1 75 ? -3.610 1.630 15.984 1.00 93.88 75 VAL A N 1
ATOM 611 C CA . VAL A 1 75 ? -4.828 0.884 15.670 1.00 93.88 75 VAL A CA 1
ATOM 612 C C . VAL A 1 75 ? -4.760 -0.468 16.379 1.00 93.88 75 VAL A C 1
ATOM 614 O O . VAL A 1 75 ? -3.682 -0.949 16.717 1.00 93.88 75 VAL A O 1
ATOM 617 N N . LYS A 1 76 ? -5.918 -1.068 16.673 1.00 95.62 76 LYS A N 1
ATOM 618 C CA . LYS A 1 76 ? -5.965 -2.408 17.268 1.00 95.62 76 LYS A CA 1
ATOM 619 C C . LYS A 1 76 ? -5.489 -3.451 16.259 1.00 95.62 76 LYS A C 1
ATOM 621 O O . LYS A 1 76 ? -5.995 -3.470 15.139 1.00 95.62 76 LYS A O 1
ATOM 626 N N . ASP A 1 77 ? -4.654 -4.379 16.709 1.00 96.12 77 ASP A N 1
ATOM 627 C CA . ASP A 1 77 ? -4.120 -5.473 15.889 1.00 96.12 77 ASP A CA 1
ATOM 628 C C . ASP A 1 77 ? -5.222 -6.283 15.191 1.00 96.12 77 ASP A C 1
ATOM 630 O O . ASP A 1 77 ? -5.067 -6.662 14.037 1.00 96.12 77 ASP A O 1
ATOM 634 N N . ASP A 1 78 ? -6.364 -6.503 15.853 1.00 97.12 78 ASP A N 1
ATOM 635 C CA . ASP A 1 78 ? -7.504 -7.218 15.262 1.00 97.12 78 ASP A CA 1
ATOM 636 C C . ASP A 1 78 ? -8.046 -6.523 14.003 1.00 97.12 78 ASP A C 1
ATOM 638 O O . ASP A 1 78 ? -8.479 -7.192 13.071 1.00 97.12 78 ASP A O 1
ATOM 642 N N . TYR A 1 79 ? -8.019 -5.186 13.955 1.00 97.50 79 TYR A N 1
ATOM 643 C CA . TYR A 1 79 ? -8.475 -4.431 12.783 1.00 97.50 79 TYR A CA 1
ATOM 644 C C . TYR A 1 79 ? -7.436 -4.467 11.664 1.00 97.50 79 TYR A C 1
ATOM 646 O O . TYR A 1 79 ? -7.812 -4.514 10.496 1.00 97.50 79 TYR A O 1
ATOM 654 N N . ILE A 1 80 ? -6.146 -4.465 12.016 1.00 97.38 80 ILE A N 1
ATOM 655 C CA . ILE A 1 80 ? -5.061 -4.643 11.046 1.00 97.38 80 ILE A CA 1
ATOM 656 C C . ILE A 1 80 ? -5.191 -6.025 10.402 1.00 97.38 80 ILE A C 1
ATOM 658 O O . ILE A 1 80 ? -5.291 -6.117 9.187 1.00 97.38 80 ILE A O 1
ATOM 662 N N . LYS A 1 81 ? -5.318 -7.088 11.204 1.00 97.75 81 LYS A N 1
ATOM 663 C CA . LYS A 1 81 ? -5.489 -8.466 10.714 1.00 97.75 81 LYS A CA 1
ATOM 664 C C . LYS A 1 81 ? -6.737 -8.655 9.860 1.00 97.75 81 LYS A C 1
ATOM 666 O O . LYS A 1 81 ? -6.705 -9.404 8.890 1.00 97.75 81 LYS A O 1
ATOM 671 N N . GLU A 1 82 ? -7.835 -7.992 10.217 1.00 97.81 82 GLU A N 1
ATOM 672 C CA . GLU A 1 82 ? -9.052 -7.985 9.403 1.00 97.81 82 GLU A CA 1
ATOM 673 C C . GLU A 1 82 ? -8.787 -7.391 8.018 1.00 97.81 82 GLU A C 1
ATOM 675 O O . GLU A 1 82 ? -9.110 -8.025 7.018 1.00 97.81 82 GLU A O 1
ATOM 680 N N . LEU A 1 83 ? -8.126 -6.230 7.952 1.00 98.00 83 LEU A N 1
ATOM 681 C CA . LEU A 1 83 ? -7.751 -5.619 6.679 1.00 98.00 83 LEU A CA 1
ATOM 682 C C . LEU A 1 83 ? -6.761 -6.484 5.888 1.00 98.00 83 LEU A C 1
ATOM 684 O O . LEU A 1 83 ? -6.942 -6.652 4.686 1.00 98.00 83 LEU A O 1
ATOM 688 N N . VAL A 1 84 ? -5.751 -7.056 6.545 1.00 97.75 84 VAL A N 1
ATOM 689 C CA . VAL A 1 84 ? -4.783 -7.973 5.923 1.00 97.75 84 VAL A CA 1
ATOM 690 C C . VAL A 1 84 ? -5.501 -9.151 5.275 1.00 97.75 84 VAL A C 1
ATOM 692 O O . VAL A 1 84 ? -5.216 -9.470 4.128 1.00 97.75 84 VAL A O 1
ATOM 695 N N . GLY A 1 85 ? -6.469 -9.760 5.966 1.00 97.31 85 GLY A N 1
ATOM 696 C CA . GLY A 1 85 ? -7.248 -10.867 5.414 1.00 97.31 85 GLY A CA 1
ATOM 697 C C . GLY A 1 85 ? -8.052 -10.477 4.171 1.00 97.31 85 GLY A C 1
ATOM 698 O O . GLY A 1 85 ? -8.196 -11.289 3.260 1.00 97.31 85 GLY A O 1
ATOM 699 N N . GLU A 1 86 ? -8.545 -9.239 4.106 1.00 96.38 86 GLU A N 1
ATOM 700 C CA . GLU A 1 86 ? -9.195 -8.717 2.901 1.00 96.38 86 GLU A CA 1
ATOM 701 C C . GLU A 1 86 ? -8.200 -8.493 1.757 1.00 96.38 86 GLU A C 1
ATOM 703 O O . GLU A 1 86 ? -8.484 -8.888 0.633 1.00 96.38 86 GLU A O 1
ATOM 708 N N . LEU A 1 87 ? -7.031 -7.907 2.031 1.00 96.31 87 LEU A N 1
ATOM 709 C CA . LEU A 1 87 ? -5.998 -7.657 1.017 1.00 96.31 87 LEU A CA 1
ATOM 710 C C . LEU A 1 87 ? -5.401 -8.967 0.479 1.00 96.31 87 LEU A C 1
ATOM 712 O O . LEU A 1 87 ? -5.250 -9.135 -0.727 1.00 96.31 87 LEU A O 1
ATOM 716 N N . GLN A 1 88 ? -5.120 -9.931 1.355 1.00 93.81 88 GLN A N 1
ATOM 717 C CA . GLN A 1 88 ? -4.570 -11.239 0.983 1.00 93.81 88 GLN A CA 1
ATOM 718 C C . GLN A 1 88 ? -5.540 -12.105 0.172 1.00 93.81 88 GLN A C 1
ATOM 720 O O . GLN A 1 88 ? -5.108 -13.054 -0.481 1.00 93.81 88 GLN A O 1
ATOM 725 N N . ALA A 1 89 ? -6.840 -11.792 0.185 1.00 92.94 89 ALA A N 1
ATOM 726 C CA . ALA A 1 89 ? -7.792 -12.424 -0.722 1.00 92.94 89 ALA A CA 1
ATOM 727 C C . ALA A 1 89 ? -7.552 -12.016 -2.188 1.00 92.94 89 ALA A C 1
ATOM 729 O O . ALA A 1 89 ? -7.844 -12.811 -3.083 1.00 92.94 89 ALA A O 1
ATOM 730 N N . ASP A 1 90 ? -7.002 -10.819 -2.414 1.00 89.12 90 ASP A N 1
ATOM 731 C CA . ASP A 1 90 ? -6.637 -10.314 -3.737 1.00 89.12 90 ASP A CA 1
ATOM 732 C C . ASP A 1 90 ? -5.211 -10.746 -4.109 1.00 89.12 90 ASP A C 1
ATOM 734 O O . ASP A 1 90 ? -4.996 -11.355 -5.158 1.00 89.12 90 ASP A O 1
ATOM 738 N N . CYS A 1 91 ? -4.234 -10.468 -3.237 1.00 91.38 91 CYS A N 1
ATOM 739 C CA . CYS A 1 91 ? -2.825 -10.755 -3.490 1.00 91.38 91 CYS A CA 1
ATOM 740 C C . CYS A 1 91 ? -2.025 -10.974 -2.195 1.00 91.38 91 CYS A C 1
ATOM 742 O O . CYS A 1 91 ? -2.200 -10.262 -1.206 1.00 91.38 91 CYS A O 1
ATOM 744 N N . PHE A 1 92 ? -1.111 -11.951 -2.206 1.00 91.94 92 PHE A N 1
ATOM 745 C CA . PHE A 1 92 ? -0.230 -12.248 -1.067 1.00 91.94 92 PHE A CA 1
ATOM 746 C C . PHE A 1 92 ? 1.074 -11.446 -1.082 1.00 91.94 92 PHE A C 1
ATOM 748 O O . PHE A 1 92 ? 1.581 -11.109 -0.018 1.00 91.94 92 PHE A O 1
ATOM 755 N N . GLU A 1 93 ? 1.610 -11.147 -2.267 1.00 94.75 93 GLU A N 1
ATOM 756 C CA . GLU A 1 93 ? 2.922 -10.520 -2.441 1.00 94.75 93 GLU A CA 1
ATOM 757 C C . GLU A 1 93 ? 2.791 -9.236 -3.258 1.00 94.75 93 GLU A C 1
ATOM 759 O O . GLU A 1 93 ? 2.661 -9.263 -4.485 1.00 94.75 93 GLU A O 1
ATOM 764 N N . TRP A 1 94 ? 2.849 -8.100 -2.573 1.00 96.56 94 TRP A N 1
ATOM 765 C CA . TRP A 1 94 ? 2.565 -6.795 -3.158 1.00 96.56 94 TRP A CA 1
ATOM 766 C C . TRP A 1 94 ? 3.813 -6.156 -3.761 1.00 96.56 94 TRP A C 1
ATOM 768 O O . TRP A 1 94 ? 4.926 -6.356 -3.273 1.00 96.56 94 TRP A O 1
ATOM 778 N N . SER A 1 95 ? 3.639 -5.368 -4.823 1.00 95.69 95 SER A N 1
ATOM 779 C CA . SER A 1 95 ? 4.700 -4.493 -5.326 1.00 95.69 95 SER A CA 1
ATOM 780 C C . SER A 1 95 ? 4.510 -3.080 -4.794 1.00 95.69 95 SER A C 1
ATOM 782 O O . SER A 1 95 ? 3.395 -2.688 -4.454 1.00 95.69 95 SER A O 1
ATOM 784 N N . GLY A 1 96 ? 5.592 -2.305 -4.724 1.00 94.38 96 GLY A N 1
ATOM 785 C CA . GLY A 1 96 ? 5.474 -0.864 -4.526 1.00 94.38 96 GLY A CA 1
ATOM 786 C C . GLY A 1 96 ? 4.656 -0.223 -5.651 1.00 94.38 96 GLY A C 1
ATOM 787 O O . GLY A 1 96 ? 4.664 -0.691 -6.789 1.00 94.38 96 GLY A O 1
ATOM 788 N N . ASN A 1 97 ? 3.933 0.845 -5.332 1.00 93.75 97 ASN A N 1
ATOM 789 C CA . ASN A 1 97 ? 3.102 1.551 -6.298 1.00 93.75 97 ASN A CA 1
ATOM 790 C C . ASN A 1 97 ? 3.979 2.225 -7.364 1.00 93.75 97 ASN A C 1
ATOM 792 O O . ASN A 1 97 ? 4.805 3.088 -7.062 1.00 93.75 97 ASN A O 1
ATOM 796 N N . SER A 1 98 ? 3.766 1.869 -8.628 1.00 91.12 98 SER A N 1
ATOM 797 C CA . SER A 1 98 ? 4.507 2.379 -9.785 1.00 91.12 98 SER A CA 1
ATOM 798 C C . SER A 1 98 ? 4.391 3.891 -9.990 1.00 91.12 98 SER A C 1
ATOM 800 O O . SER A 1 98 ? 5.268 4.497 -10.614 1.00 91.12 98 SER A O 1
ATOM 802 N N . ASN A 1 99 ? 3.358 4.529 -9.431 1.00 87.94 99 ASN A N 1
ATOM 803 C CA . ASN A 1 99 ? 3.194 5.982 -9.474 1.00 87.94 99 ASN A CA 1
ATOM 804 C C . ASN A 1 99 ? 4.062 6.722 -8.446 1.00 87.94 99 ASN A C 1
ATOM 806 O O . ASN A 1 99 ? 4.140 7.950 -8.502 1.00 87.94 99 ASN A O 1
ATOM 810 N N . ASN A 1 100 ? 4.699 6.020 -7.505 1.00 82.69 100 ASN A N 1
ATOM 811 C CA . ASN A 1 100 ? 5.548 6.658 -6.509 1.00 82.69 100 ASN A CA 1
ATOM 812 C C . ASN A 1 100 ? 6.889 7.078 -7.127 1.00 82.69 100 ASN A C 1
ATOM 814 O O . ASN A 1 100 ? 7.734 6.240 -7.363 1.00 82.69 100 ASN A O 1
ATOM 818 N N . THR A 1 101 ? 7.140 8.365 -7.349 1.00 64.81 101 THR A N 1
ATOM 819 C CA . THR A 1 101 ? 8.379 8.860 -7.991 1.00 64.81 101 THR A CA 1
ATOM 820 C C . THR A 1 101 ? 9.697 8.466 -7.300 1.00 64.81 101 THR A C 1
ATOM 822 O O . THR A 1 101 ? 10.742 8.540 -7.945 1.00 64.81 101 THR A O 1
ATOM 825 N N . ASP A 1 102 ? 9.660 8.033 -6.035 1.00 66.00 102 ASP A N 1
ATOM 826 C CA . ASP A 1 102 ? 10.845 7.727 -5.216 1.00 66.00 102 ASP A CA 1
ATOM 827 C C . ASP A 1 102 ? 11.631 6.480 -5.668 1.00 66.00 102 ASP A C 1
ATOM 829 O O . ASP A 1 102 ? 12.721 6.218 -5.159 1.00 66.00 102 ASP A O 1
ATOM 833 N N . TRP A 1 103 ? 11.118 5.691 -6.621 1.00 63.00 103 TRP A N 1
ATOM 834 C CA . TRP A 1 103 ? 11.845 4.528 -7.149 1.00 63.00 103 TRP A CA 1
ATOM 835 C C . TRP A 1 103 ? 12.990 4.897 -8.099 1.00 63.00 103 TRP A C 1
ATOM 837 O O . TRP A 1 103 ? 13.880 4.076 -8.338 1.00 63.00 103 TRP A O 1
ATOM 847 N N . TYR A 1 104 ? 12.989 6.109 -8.658 1.00 60.03 104 TYR A N 1
ATOM 848 C CA . TYR A 1 104 ? 14.150 6.600 -9.384 1.00 60.03 104 TYR A CA 1
ATOM 849 C C . TYR A 1 104 ? 15.177 7.099 -8.380 1.00 60.03 104 TYR A C 1
ATOM 851 O O . TYR A 1 104 ? 14.884 7.977 -7.574 1.00 60.03 104 TYR A O 1
ATOM 859 N N . ASP A 1 105 ? 16.401 6.584 -8.477 1.00 64.88 105 ASP A N 1
ATOM 860 C CA . ASP A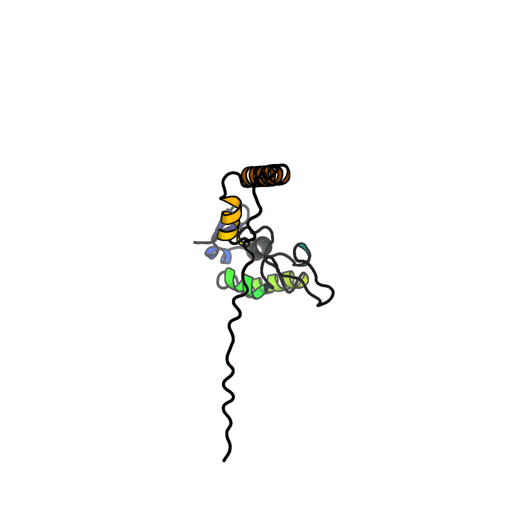 1 105 ? 17.550 7.244 -7.871 1.00 64.88 105 ASP A CA 1
ATOM 861 C C . ASP A 1 105 ? 17.561 8.701 -8.356 1.00 64.88 105 ASP A C 1
ATOM 863 O O . ASP A 1 105 ? 17.747 8.965 -9.547 1.00 64.88 105 ASP A O 1
ATOM 867 N N . ASP A 1 106 ? 17.284 9.633 -7.447 1.00 64.25 106 ASP A N 1
ATOM 868 C CA . ASP A 1 106 ? 17.202 11.057 -7.753 1.00 64.25 106 ASP A CA 1
ATOM 869 C C . ASP A 1 106 ? 18.557 11.549 -8.286 1.00 64.25 106 ASP A C 1
ATOM 871 O O . ASP A 1 106 ? 18.595 12.411 -9.158 1.00 64.25 106 ASP A O 1
ATOM 875 N N . ASP A 1 107 ? 19.678 10.930 -7.894 1.00 65.81 107 ASP A N 1
ATOM 876 C CA . ASP A 1 107 ? 20.989 11.223 -8.477 1.00 65.81 107 ASP A CA 1
ATOM 877 C C . ASP A 1 107 ? 21.067 10.762 -9.941 1.00 65.81 107 ASP A C 1
ATOM 879 O O . ASP A 1 107 ? 21.617 11.475 -10.783 1.00 65.81 107 ASP A O 1
ATOM 883 N N . LEU A 1 108 ? 20.474 9.614 -10.289 1.00 66.75 108 LEU A N 1
ATOM 884 C CA . LEU A 1 108 ? 20.406 9.116 -11.668 1.00 66.75 108 LEU A CA 1
ATOM 885 C C . LEU A 1 108 ? 19.431 9.938 -12.522 1.00 66.75 108 LEU A C 1
ATOM 887 O O . LEU A 1 108 ? 19.762 10.317 -13.651 1.00 66.75 108 LEU A O 1
ATOM 891 N N . TYR A 1 109 ? 18.241 10.237 -12.000 1.00 67.88 109 TYR A N 1
ATOM 892 C CA . TYR A 1 109 ? 17.239 11.040 -12.694 1.00 67.88 109 TYR A CA 1
ATOM 893 C C . TYR A 1 109 ? 17.738 12.471 -12.895 1.00 67.88 109 TYR A C 1
ATOM 895 O O . TYR A 1 109 ? 17.673 12.996 -14.011 1.00 67.88 109 TYR A O 1
ATOM 903 N N . ASN A 1 110 ? 18.331 13.081 -11.865 1.00 69.81 110 ASN A N 1
ATOM 904 C CA . ASN A 1 110 ? 18.987 14.375 -11.988 1.00 69.81 110 ASN A CA 1
ATOM 905 C C . ASN A 1 110 ? 20.198 14.290 -12.914 1.00 69.81 110 ASN A C 1
ATOM 907 O O . ASN A 1 110 ? 20.354 15.176 -13.740 1.00 69.81 110 ASN A O 1
ATOM 911 N N . ALA A 1 111 ? 21.029 13.246 -12.901 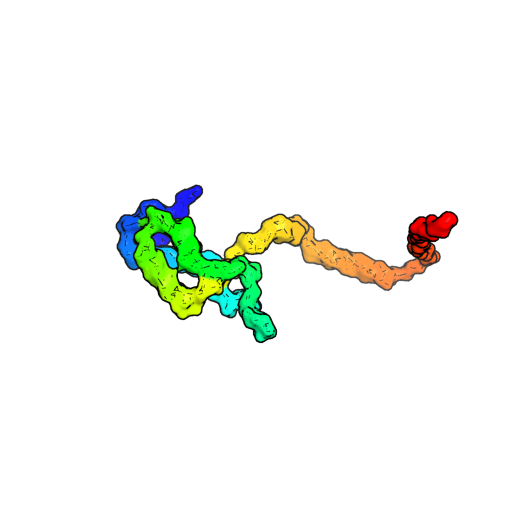1.00 69.62 111 ALA A N 1
ATOM 912 C CA . ALA A 1 111 ? 22.135 13.142 -13.863 1.00 69.62 111 ALA A CA 1
ATOM 913 C C . ALA A 1 111 ? 21.644 13.169 -15.324 1.00 69.62 111 ALA A C 1
ATOM 915 O O . ALA A 1 111 ? 22.265 13.806 -16.179 1.00 69.62 111 ALA A O 1
ATOM 916 N N . VAL A 1 112 ? 20.504 12.534 -15.612 1.00 66.88 112 VAL A N 1
ATOM 917 C CA . VAL A 1 112 ? 19.905 12.511 -16.956 1.00 66.88 112 VAL A CA 1
ATOM 918 C C . VAL A 1 112 ? 19.201 13.830 -17.300 1.00 66.88 112 VAL A C 1
ATOM 920 O O . VAL A 1 112 ? 19.304 14.308 -18.433 1.00 66.88 112 VAL A O 1
ATOM 923 N N . THR A 1 113 ? 18.500 14.440 -16.343 1.00 67.31 113 THR A N 1
ATOM 924 C CA . THR A 1 113 ? 17.618 15.598 -16.589 1.00 67.31 113 THR A CA 1
ATOM 925 C C . THR A 1 113 ? 18.246 16.960 -16.274 1.00 67.31 113 THR A C 1
ATOM 927 O O . THR A 1 113 ? 17.824 17.963 -16.846 1.00 67.31 113 THR A O 1
ATOM 930 N N . SER A 1 114 ? 19.295 17.014 -15.448 1.00 67.12 114 SER A N 1
ATOM 931 C CA . SER A 1 114 ? 20.031 18.242 -15.089 1.00 67.12 114 SER A CA 1
ATOM 932 C C . SER A 1 114 ? 20.922 18.773 -16.208 1.00 67.12 114 SER A C 1
ATOM 934 O O . SER A 1 114 ? 21.366 19.922 -16.161 1.00 67.12 114 SER A O 1
ATOM 936 N N . SER A 1 115 ? 21.182 17.975 -17.247 1.00 69.00 115 SER A N 1
ATOM 937 C CA . SER A 1 115 ? 21.808 18.497 -18.454 1.00 69.00 115 SER A CA 1
ATOM 938 C C . SER A 1 115 ? 20.888 19.550 -19.068 1.00 69.00 115 SER A C 1
ATOM 940 O O . SER A 1 115 ? 19.843 19.212 -19.613 1.00 69.00 115 SER A O 1
ATOM 942 N N . GLU A 1 116 ? 21.314 20.812 -19.102 1.00 70.00 116 GLU A N 1
ATOM 943 C CA . GLU A 1 116 ? 20.606 21.842 -19.866 1.00 70.00 116 GLU A CA 1
ATOM 944 C C . GLU A 1 116 ? 20.421 21.391 -21.328 1.00 70.00 116 GLU A C 1
ATOM 946 O O . GLU A 1 116 ? 21.396 21.084 -22.024 1.00 70.00 116 GLU A O 1
ATOM 951 N N . ALA A 1 117 ? 19.159 21.300 -21.758 1.00 76.12 117 ALA A N 1
ATOM 952 C CA . ALA A 1 117 ? 18.717 20.880 -23.090 1.00 76.12 117 ALA A CA 1
ATOM 953 C C . ALA A 1 117 ? 19.388 19.582 -23.617 1.00 76.12 117 ALA A C 1
ATOM 955 O O . ALA A 1 117 ? 20.091 19.620 -24.636 1.00 76.12 117 ALA A O 1
ATOM 956 N N . PRO A 1 118 ? 19.141 18.407 -22.994 1.00 78.44 118 PRO A N 1
ATOM 957 C CA . PRO A 1 118 ? 19.786 17.141 -23.367 1.00 78.44 118 PRO A CA 1
ATOM 958 C C . PRO A 1 118 ? 19.542 16.784 -24.836 1.00 78.44 118 PRO A C 1
ATOM 960 O O . PRO A 1 118 ? 20.453 16.364 -25.548 1.00 78.44 118 PRO A O 1
ATOM 963 N N . LEU A 1 119 ? 18.318 17.036 -25.312 1.00 81.31 119 LEU A N 1
ATOM 964 C CA . LEU A 1 119 ? 17.930 16.808 -26.699 1.00 81.31 119 LEU A CA 1
ATOM 965 C C . LEU A 1 119 ? 18.737 17.679 -27.669 1.00 81.31 119 LEU A C 1
ATOM 967 O O . LEU A 1 119 ? 19.217 17.172 -28.677 1.00 81.31 119 LEU A O 1
ATOM 971 N N . ALA A 1 120 ? 18.940 18.963 -27.361 1.00 83.50 120 ALA A N 1
ATOM 972 C CA . ALA A 1 120 ? 19.695 19.866 -28.229 1.00 83.50 120 ALA A CA 1
ATOM 973 C C . ALA A 1 120 ? 21.167 19.438 -28.345 1.00 83.50 120 ALA A C 1
ATOM 975 O O . ALA A 1 120 ? 21.716 19.415 -29.445 1.00 83.50 120 ALA A O 1
ATOM 976 N N . LYS A 1 121 ? 21.788 19.023 -27.231 1.00 83.44 121 LYS A N 1
ATOM 977 C CA . LYS A 1 121 ? 23.158 18.479 -27.229 1.00 83.44 121 LYS A CA 1
ATOM 978 C C . LYS A 1 121 ? 23.253 17.170 -28.007 1.00 83.44 121 LYS A C 1
ATOM 980 O O . LYS A 1 121 ? 24.184 16.989 -28.785 1.00 83.44 121 LYS A O 1
ATOM 985 N N . PHE A 1 122 ? 22.281 16.274 -27.833 1.00 86.12 122 PHE A N 1
ATOM 986 C CA . PHE A 1 122 ? 22.219 15.029 -28.593 1.00 86.12 122 PHE A CA 1
ATOM 987 C C . PHE A 1 122 ? 22.127 15.294 -30.101 1.00 86.12 122 PHE A C 1
ATOM 989 O O . PHE A 1 122 ? 22.908 14.730 -30.866 1.00 86.12 122 PHE A O 1
ATOM 996 N N . VAL A 1 123 ? 21.240 16.201 -30.531 1.00 90.25 123 VAL A N 1
ATOM 997 C CA . VAL A 1 123 ? 21.126 16.595 -31.944 1.00 90.25 123 VAL A CA 1
ATOM 998 C C . VAL A 1 123 ? 22.438 17.189 -32.462 1.00 90.25 123 VAL A C 1
ATOM 1000 O O . VAL A 1 123 ? 22.928 16.733 -33.494 1.00 90.25 123 VAL A O 1
ATOM 1003 N N . GLY A 1 124 ? 23.057 18.116 -31.724 1.00 89.12 124 GLY A N 1
ATOM 1004 C CA . GLY A 1 124 ? 24.343 18.706 -32.110 1.00 89.12 124 GLY A CA 1
ATOM 1005 C C . GLY A 1 124 ? 25.464 17.668 -32.255 1.00 89.12 124 GLY A C 1
ATOM 1006 O O . GLY A 1 124 ? 26.243 17.720 -33.205 1.00 89.12 124 GLY A O 1
ATOM 1007 N N . ASN A 1 125 ? 25.510 16.662 -31.376 1.00 89.56 125 ASN A N 1
ATOM 1008 C CA . ASN A 1 125 ? 26.475 15.564 -31.481 1.00 89.56 125 ASN A CA 1
ATOM 1009 C C . ASN A 1 125 ? 26.242 14.710 -32.737 1.00 89.56 125 ASN A C 1
ATOM 1011 O O . ASN A 1 125 ? 27.197 14.352 -33.425 1.00 89.56 125 ASN A O 1
ATOM 1015 N N . ILE A 1 126 ? 24.982 14.403 -33.065 1.00 93.50 126 ILE A N 1
ATOM 1016 C CA . ILE A 1 126 ? 24.632 13.672 -34.292 1.00 93.50 126 ILE A CA 1
ATOM 1017 C C . ILE A 1 126 ? 25.021 14.476 -35.537 1.00 93.50 126 ILE A C 1
ATOM 1019 O O . ILE A 1 126 ? 25.531 13.904 -36.501 1.00 93.50 126 ILE A O 1
ATOM 1023 N N . GLU A 1 127 ? 24.818 15.792 -35.530 1.00 91.25 127 GLU A N 1
ATOM 1024 C CA . GLU A 1 127 ? 25.256 16.676 -36.615 1.00 91.25 127 GLU A CA 1
ATOM 1025 C C . GLU A 1 127 ? 26.781 16.701 -36.754 1.00 91.25 127 GLU A C 1
ATOM 1027 O O . GLU A 1 127 ? 27.290 16.566 -37.867 1.00 91.25 127 GLU A O 1
ATOM 1032 N N . GLY A 1 128 ? 27.516 16.768 -35.641 1.00 87.44 128 GLY A N 1
ATOM 1033 C CA . GLY A 1 128 ? 28.976 16.669 -35.631 1.00 87.44 128 GLY A CA 1
ATOM 1034 C C . GLY A 1 128 ? 29.479 15.350 -36.223 1.00 87.44 128 GLY A C 1
ATOM 1035 O O . GLY A 1 128 ? 30.341 15.353 -37.101 1.00 87.44 128 GLY A O 1
ATOM 1036 N N . ILE A 1 129 ? 28.889 14.218 -35.821 1.00 89.25 129 ILE A N 1
ATOM 1037 C CA . ILE A 1 129 ? 29.220 12.892 -36.371 1.00 89.25 129 ILE A CA 1
ATOM 1038 C C . ILE A 1 129 ? 28.927 12.831 -37.874 1.00 89.25 129 ILE A C 1
ATOM 1040 O O . ILE A 1 129 ? 29.748 12.326 -38.638 1.00 89.25 129 ILE A O 1
ATOM 1044 N N . LYS A 1 130 ? 27.792 13.378 -38.328 1.00 86.81 130 LYS A N 1
ATOM 1045 C CA . LYS A 1 130 ? 27.463 13.458 -39.760 1.00 86.81 130 LYS A CA 1
ATOM 1046 C C . LYS A 1 130 ? 28.458 14.324 -40.527 1.00 86.81 130 LYS A C 1
ATOM 1048 O O . LYS A 1 130 ? 28.857 13.954 -41.625 1.00 86.81 130 LYS A O 1
ATOM 1053 N N . SER A 1 131 ? 28.879 15.450 -39.954 1.00 84.69 131 SER A N 1
ATOM 1054 C CA . SER A 1 131 ? 29.892 16.315 -40.560 1.00 84.69 131 SER A CA 1
ATOM 1055 C C . SER A 1 131 ? 31.241 15.609 -40.684 1.00 84.69 131 SER A C 1
ATOM 1057 O O . SER A 1 131 ? 31.912 15.774 -41.695 1.00 84.69 131 SER A O 1
ATOM 1059 N N . LEU A 1 132 ? 31.630 14.812 -39.686 1.00 83.25 132 LEU A N 1
ATOM 1060 C CA . LEU A 1 132 ? 32.850 14.005 -39.736 1.00 83.25 132 LEU A CA 1
ATOM 1061 C C . LEU A 1 132 ? 32.748 12.884 -40.774 1.00 83.25 132 LEU A C 1
ATOM 1063 O O . LEU A 1 132 ? 33.703 12.638 -41.499 1.00 83.25 132 LEU A O 1
ATOM 1067 N N . ALA A 1 133 ? 31.594 12.227 -40.875 1.00 80.94 133 ALA A N 1
ATOM 1068 C CA . ALA A 1 133 ? 31.368 11.167 -41.855 1.00 80.94 133 ALA A CA 1
ATOM 1069 C C . ALA A 1 133 ? 31.362 11.683 -43.305 1.00 80.94 133 ALA A C 1
ATOM 1071 O O . ALA A 1 133 ? 31.755 10.957 -44.213 1.00 80.94 133 ALA A O 1
ATOM 1072 N N . ASN A 1 134 ? 30.923 12.927 -43.514 1.00 80.06 134 ASN A N 1
ATOM 1073 C CA . ASN A 1 134 ? 30.825 13.553 -44.834 1.00 80.06 134 ASN A CA 1
ATOM 1074 C C . ASN A 1 134 ? 32.051 14.406 -45.206 1.00 80.06 134 ASN A C 1
ATOM 1076 O O . ASN A 1 134 ? 32.099 14.937 -46.314 1.00 80.06 134 ASN A O 1
ATOM 1080 N N . GLY A 1 135 ? 33.009 14.587 -44.295 1.00 73.38 135 GLY A N 1
ATOM 1081 C CA . GLY A 1 135 ? 34.245 15.312 -44.571 1.00 73.38 135 GLY A CA 1
ATOM 1082 C C . GLY A 1 135 ? 35.241 14.447 -45.345 1.00 73.38 135 GLY A C 1
ATOM 1083 O O . GLY A 1 135 ? 35.509 13.309 -44.964 1.00 73.38 135 GLY A O 1
ATOM 1084 N N . GLU A 1 136 ? 35.829 14.987 -46.413 1.00 61.59 136 GLU A N 1
ATOM 1085 C CA . GLU A 1 136 ? 36.989 14.372 -47.064 1.00 61.59 136 GLU A CA 1
ATOM 1086 C C . GLU A 1 136 ? 38.226 14.571 -46.173 1.00 61.59 136 GLU A C 1
ATOM 1088 O O . GLU A 1 136 ? 38.696 15.689 -45.959 1.00 61.59 136 GLU A O 1
ATOM 1093 N N . PHE A 1 137 ? 38.745 13.485 -45.598 1.00 61.16 137 PHE A N 1
ATOM 1094 C CA . PHE A 1 137 ? 39.965 13.521 -44.792 1.00 61.16 137 PHE A CA 1
ATOM 1095 C C . PHE A 1 137 ? 41.207 13.618 -45.700 1.00 61.16 137 PHE A C 1
ATOM 1097 O O . PHE A 1 137 ? 41.725 12.596 -46.146 1.00 61.16 137 PHE A O 1
ATOM 1104 N N . GLU A 1 138 ? 41.741 14.823 -45.923 1.00 55.38 138 GLU A N 1
ATOM 1105 C CA . GLU A 1 138 ? 43.073 15.035 -46.530 1.00 55.38 138 GLU A CA 1
ATOM 1106 C C . GLU A 1 138 ? 44.212 14.940 -45.494 1.00 55.38 138 GLU A C 1
ATOM 1108 O O . GLU A 1 138 ? 45.044 15.833 -45.336 1.00 55.38 138 GLU A O 1
ATOM 1113 N N . GLY A 1 139 ? 44.262 13.839 -44.745 1.00 56.19 139 GLY A N 1
ATOM 1114 C CA . GLY A 1 139 ? 45.350 13.573 -43.806 1.00 56.19 139 GLY A CA 1
ATOM 1115 C C . GLY A 1 139 ? 45.763 12.114 -43.854 1.00 56.19 139 GLY A C 1
ATOM 1116 O O . GLY A 1 139 ? 44.913 11.229 -43.750 1.00 56.19 139 GLY A O 1
ATOM 1117 N N . GLU A 1 140 ? 47.066 11.851 -43.993 1.00 51.91 140 GLU A N 1
ATOM 1118 C CA . GLU A 1 140 ? 47.614 10.503 -43.834 1.00 51.91 140 GLU A CA 1
ATOM 1119 C C . GLU A 1 140 ? 47.117 9.903 -42.514 1.00 51.91 140 GLU A C 1
ATOM 1121 O O . GLU A 1 140 ? 47.362 10.443 -41.430 1.00 51.91 140 GLU A O 1
ATOM 1126 N N . ARG A 1 141 ? 46.408 8.772 -42.608 1.00 53.41 141 ARG A N 1
ATOM 1127 C CA . ARG A 1 141 ? 46.014 7.973 -41.447 1.00 53.41 141 ARG A CA 1
ATOM 1128 C C . ARG A 1 141 ? 47.285 7.537 -40.726 1.00 53.41 141 ARG A C 1
ATOM 1130 O O . ARG A 1 141 ? 47.961 6.611 -41.166 1.00 53.41 141 ARG A O 1
ATOM 1137 N N . LYS A 1 142 ? 47.620 8.201 -39.621 1.00 57.00 142 LYS A N 1
ATOM 1138 C CA . LYS A 1 142 ? 48.636 7.692 -38.704 1.00 57.00 142 LYS A CA 1
ATOM 1139 C C . LYS A 1 142 ? 48.035 6.499 -37.976 1.00 57.00 142 LYS A C 1
ATOM 1141 O O . LYS A 1 142 ? 47.254 6.669 -37.043 1.00 57.00 142 LYS A O 1
ATOM 1146 N N . ASP A 1 143 ? 48.396 5.307 -38.437 1.00 44.62 143 ASP A N 1
ATOM 1147 C CA . ASP A 1 143 ? 48.168 4.059 -37.719 1.00 44.62 143 ASP A CA 1
ATOM 1148 C C . ASP A 1 143 ? 48.921 4.132 -36.387 1.00 44.62 143 ASP A C 1
ATOM 1150 O O . ASP A 1 143 ? 50.099 3.794 -36.274 1.00 44.62 143 ASP A O 1
ATOM 1154 N N . HIS A 1 144 ? 48.232 4.576 -35.340 1.00 54.34 144 HIS A N 1
ATOM 1155 C CA . HIS A 1 144 ? 48.591 4.186 -33.986 1.00 54.34 144 HIS A CA 1
ATOM 1156 C C . HIS A 1 144 ? 48.009 2.797 -33.746 1.00 54.34 144 HIS A C 1
ATOM 1158 O O . HIS A 1 144 ? 47.082 2.607 -32.961 1.00 54.34 144 HIS A O 1
ATOM 1164 N N . SER A 1 145 ? 48.567 1.814 -34.457 1.00 37.88 145 SER A N 1
ATOM 1165 C CA . SER A 1 145 ? 48.439 0.413 -34.094 1.00 37.88 145 SER A CA 1
ATOM 1166 C C . SER A 1 145 ? 48.924 0.307 -32.658 1.00 37.88 145 SER A C 1
ATOM 1168 O O . SER A 1 145 ? 50.110 0.510 -32.385 1.00 37.88 145 SER A O 1
ATOM 1170 N N . ALA A 1 146 ? 48.005 0.046 -31.731 1.00 46.19 146 ALA A N 1
ATOM 1171 C CA . ALA A 1 146 ? 48.353 -0.365 -30.387 1.00 46.19 146 ALA A CA 1
ATOM 1172 C C . ALA A 1 146 ? 49.321 -1.545 -30.527 1.00 46.19 146 ALA A C 1
ATOM 1174 O O . ALA A 1 146 ? 48.927 -2.640 -30.928 1.00 46.19 146 ALA A O 1
ATOM 1175 N N . GLN A 1 147 ? 50.609 -1.304 -30.281 1.00 42.44 147 GLN A N 1
ATOM 1176 C CA . GLN A 1 147 ? 51.561 -2.393 -30.184 1.00 42.44 147 GLN A CA 1
ATOM 1177 C C . GLN A 1 147 ? 51.096 -3.259 -29.014 1.00 42.44 147 GLN A C 1
ATOM 1179 O O . GLN A 1 147 ? 50.923 -2.733 -27.909 1.00 42.44 147 GLN A O 1
ATOM 1184 N N . PRO A 1 148 ? 50.870 -4.566 -29.215 1.00 38.81 148 PRO A N 1
ATOM 1185 C CA . PRO A 1 148 ? 50.570 -5.430 -28.098 1.00 38.81 148 PRO A CA 1
ATOM 1186 C C . PRO A 1 148 ? 51.835 -5.489 -27.244 1.00 38.81 148 PRO A C 1
ATOM 1188 O O . PRO A 1 148 ? 52.857 -6.042 -27.649 1.00 38.81 148 PRO A O 1
ATOM 1191 N N . SER A 1 149 ? 51.774 -4.887 -26.057 1.00 40.28 149 SER A N 1
ATOM 1192 C CA . SER A 1 149 ? 52.700 -5.174 -24.968 1.00 40.28 149 SER A CA 1
ATOM 1193 C C . SER A 1 149 ? 52.546 -6.661 -24.636 1.00 40.28 149 SER A C 1
ATOM 1195 O O . SER A 1 149 ? 51.717 -7.052 -23.814 1.00 40.28 149 SER A O 1
ATOM 1197 N N . VAL A 1 150 ? 53.332 -7.506 -25.298 1.00 41.81 150 VAL A N 1
ATOM 1198 C CA . VAL A 1 150 ? 53.577 -8.878 -24.864 1.00 41.81 150 VAL A CA 1
ATOM 1199 C C . VAL A 1 150 ? 54.393 -8.808 -23.578 1.00 41.81 150 VAL A C 1
ATOM 1201 O O . VAL A 1 150 ? 55.620 -8.785 -23.587 1.00 41.81 150 VAL A O 1
ATOM 1204 N N . HIS A 1 151 ? 53.692 -8.747 -22.448 1.00 39.81 151 HIS A N 1
ATOM 1205 C CA . HIS A 1 151 ? 54.265 -9.122 -21.165 1.00 39.81 151 HIS A CA 1
ATOM 1206 C C . HIS A 1 151 ? 54.595 -10.618 -21.245 1.00 39.81 151 HIS A C 1
ATOM 1208 O O . HIS A 1 151 ? 53.717 -11.472 -21.135 1.00 39.81 151 HIS A O 1
ATOM 1214 N N . GLN A 1 152 ? 55.864 -10.949 -21.493 1.00 38.28 152 GLN A N 1
ATOM 1215 C CA . GLN A 1 152 ? 56.366 -12.304 -21.293 1.00 38.28 152 GLN A CA 1
ATOM 1216 C C . GLN A 1 152 ? 56.365 -12.597 -19.789 1.00 38.28 152 GLN A C 1
ATOM 1218 O O . GLN A 1 152 ? 57.294 -12.241 -19.064 1.00 38.28 152 GLN A O 1
ATOM 1223 N N . CYS A 1 153 ? 55.310 -13.256 -19.313 1.00 32.00 153 CYS A N 1
ATOM 1224 C CA . CYS A 1 153 ? 55.330 -13.948 -18.034 1.00 32.00 153 CYS A CA 1
ATOM 1225 C C . CYS A 1 153 ? 56.323 -15.115 -18.134 1.00 32.00 153 CYS A C 1
ATOM 1227 O O . CYS A 1 153 ? 56.007 -16.171 -18.679 1.00 32.00 153 CYS A O 1
ATOM 1229 N N . HIS A 1 154 ? 57.535 -14.922 -17.613 1.00 35.81 154 HIS A N 1
ATOM 1230 C CA . HIS A 1 154 ? 58.453 -16.022 -17.343 1.00 35.81 154 HIS A CA 1
ATOM 1231 C C . HIS A 1 154 ? 57.861 -16.885 -16.222 1.00 35.81 154 HIS A C 1
ATOM 1233 O O . HIS A 1 154 ? 57.919 -16.528 -15.046 1.00 35.81 154 HIS A O 1
ATOM 1239 N N . TYR A 1 155 ? 57.289 -18.032 -16.586 1.00 35.47 155 TYR A N 1
ATOM 1240 C CA . TYR A 1 155 ? 57.046 -19.110 -15.635 1.00 35.47 155 TYR A CA 1
ATOM 1241 C C . TYR A 1 155 ? 58.398 -19.692 -15.216 1.00 35.47 155 TYR A C 1
ATOM 1243 O O . TYR A 1 155 ? 59.065 -20.377 -15.989 1.00 35.47 155 TYR A O 1
ATOM 1251 N N . SER A 1 156 ? 58.807 -19.400 -13.982 1.00 37.34 156 SER A N 1
ATOM 1252 C CA . SER A 1 156 ? 59.885 -20.119 -13.307 1.00 37.34 156 SER A CA 1
ATOM 1253 C C . SER A 1 156 ? 59.398 -21.536 -13.002 1.00 37.34 156 SER A C 1
ATOM 1255 O O . SER A 1 156 ? 58.607 -21.753 -12.084 1.00 37.34 156 SER A O 1
ATOM 1257 N N . THR A 1 157 ? 59.830 -22.511 -13.798 1.00 41.56 157 THR A N 1
ATOM 1258 C CA . THR A 1 157 ? 59.698 -23.932 -13.468 1.00 41.56 157 THR A CA 1
ATOM 1259 C C . THR A 1 157 ? 60.697 -24.274 -12.369 1.00 41.56 157 THR A C 1
ATOM 1261 O O . THR A 1 157 ? 61.827 -24.677 -12.637 1.00 41.56 157 THR A O 1
ATOM 1264 N N . GLY A 1 158 ? 60.281 -24.099 -11.118 1.00 43.62 158 GLY A N 1
ATOM 1265 C CA . GLY A 1 158 ? 60.959 -24.682 -9.969 1.00 43.62 158 GLY A CA 1
ATOM 1266 C C . GLY A 1 158 ? 60.527 -26.132 -9.791 1.00 43.62 158 GLY A C 1
ATOM 1267 O O . GLY A 1 158 ? 59.500 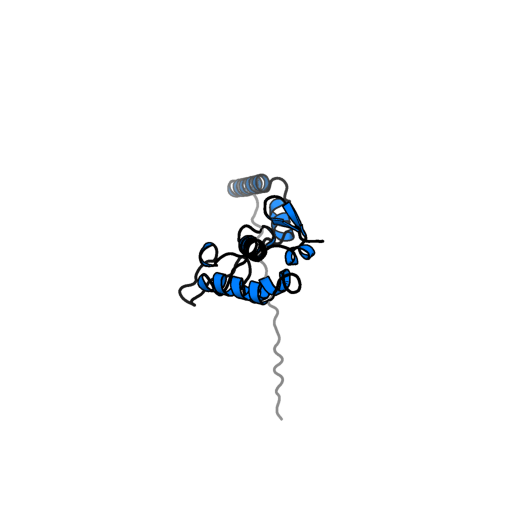-26.378 -9.167 1.00 43.62 158 GLY A O 1
ATOM 1268 N N . ASN A 1 159 ? 61.298 -27.080 -10.329 1.00 39.09 159 ASN A N 1
ATOM 1269 C CA . ASN A 1 159 ? 61.391 -28.419 -9.749 1.00 39.09 159 ASN A CA 1
ATOM 1270 C C . ASN A 1 159 ? 62.671 -29.126 -10.226 1.00 39.09 159 ASN A C 1
ATOM 1272 O O . ASN A 1 159 ? 62.710 -29.678 -11.325 1.00 39.09 159 ASN A O 1
ATOM 1276 N N . THR A 1 160 ? 63.702 -29.127 -9.382 1.00 36.56 160 THR A N 1
ATOM 1277 C CA . THR A 1 160 ? 64.819 -30.073 -9.484 1.00 36.56 160 THR A CA 1
ATOM 1278 C C . THR A 1 160 ? 64.754 -30.965 -8.253 1.00 36.56 160 THR A C 1
ATOM 1280 O O . THR A 1 160 ? 64.958 -30.509 -7.130 1.00 36.56 160 THR A O 1
ATOM 1283 N N . LEU A 1 161 ? 64.400 -32.226 -8.486 1.00 38.25 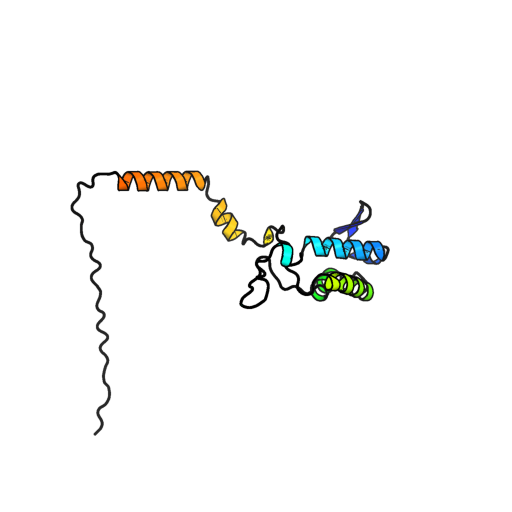161 LEU A N 1
ATOM 1284 C CA . LEU A 1 161 ? 64.609 -33.341 -7.571 1.00 38.25 161 LEU A CA 1
ATOM 1285 C C . LEU A 1 161 ? 66.005 -33.920 -7.849 1.00 38.25 161 LEU A C 1
ATOM 1287 O O . LEU A 1 161 ? 66.344 -34.116 -9.019 1.00 38.25 161 LEU A O 1
ATOM 1291 N N . CYS A 1 162 ? 66.704 -34.242 -6.753 1.00 37.91 162 CYS A N 1
ATOM 1292 C CA . CYS A 1 162 ? 68.036 -34.855 -6.615 1.00 37.91 162 CYS A CA 1
ATOM 1293 C C . CYS A 1 162 ? 69.241 -33.910 -6.721 1.00 37.91 162 CYS A C 1
ATOM 1295 O O . CYS A 1 162 ? 69.526 -33.396 -7.823 1.00 37.91 162 CYS A O 1
#

Secondary structure (DSSP, 8-state):
---EEEETTEEEEGGGGGGS-HHHHHHHHHHHHHHHEE-HHHHSPB-TTT-SB--TTS--B-HHHHHHHHHBTTB-HHHHHHHHHHHHHH-SSBEEPTT-GGGS-HHHHHHHHSSSSHHHHHHHHHHHHHHHHHS---S-----------------------

pLDDT: mean 80.93, std 19.2, range [32.0, 98.0]

Foldseek 3Di:
DFDWFADPNDTDTLQCLLVDDLVSNLVRLVVVCQQWWDALVVPFDADPVVGDTDQLQDWQDAQLVVSCVRNNPSYDSVSSVVSSVVVVVVPGGIHTDPPPPVSDPVCNVCVCVVPDPNVVVVVVVVVVVVCVVPDDDPDDPPPPPPDPPPPPPPDDPPDDDD

Radius of gyration: 30.04 Å; chains: 1; bounding box: 83×57×66 Å

Sequence (162 aa):
MSETFMINHKKVPLKSLQYNSKANQLEVMRNWFYEHYEDPVNACPYNSREGGYAYIYGGPYDADEELQANFGGFVKDDYIKELVGELQADCFEWSGNSNNTDWYDDDLYNAVTSSEAPLAKFVGNIEGIKSLANGEFEGERKDHSAQPSVHQCHYSTGNTLC

Organism: Raoultella terrigena (NCBI:txid577)